Protein AF-A0A7Y2L0V6-F1 (afdb_monomer)

Structure (mmCIF, N/CA/C/O backbone):
data_AF-A0A7Y2L0V6-F1
#
_entry.id   AF-A0A7Y2L0V6-F1
#
loop_
_atom_site.group_PDB
_atom_site.id
_atom_site.type_symbol
_atom_site.label_atom_id
_atom_site.label_alt_id
_atom_site.label_comp_id
_atom_site.label_asym_id
_atom_site.label_entity_id
_atom_site.label_seq_id
_atom_site.pdbx_PDB_ins_code
_atom_site.Cartn_x
_atom_site.Cartn_y
_atom_site.Cartn_z
_atom_site.occupancy
_atom_site.B_iso_or_equiv
_atom_site.auth_seq_id
_atom_site.auth_comp_id
_atom_site.auth_asym_id
_atom_site.auth_atom_id
_atom_site.pdbx_PDB_model_num
ATOM 1 N N . MET A 1 1 ? -21.771 27.783 -4.138 1.00 40.66 1 MET A N 1
ATOM 2 C CA . MET A 1 1 ? -20.934 27.076 -3.149 1.00 40.66 1 MET A CA 1
ATOM 3 C C . MET A 1 1 ? -19.982 26.181 -3.931 1.00 40.66 1 MET A C 1
ATOM 5 O O . MET A 1 1 ? -20.411 25.153 -4.430 1.00 40.66 1 MET A O 1
ATOM 9 N N . GLN A 1 2 ? -18.757 26.647 -4.192 1.00 41.00 2 GLN A N 1
ATOM 10 C CA . GLN A 1 2 ? -17.744 25.855 -4.896 1.00 41.00 2 GLN A CA 1
ATOM 11 C C . GLN A 1 2 ? -17.009 25.002 -3.864 1.00 41.00 2 GLN A C 1
ATOM 13 O O . GLN A 1 2 ? -16.430 25.534 -2.921 1.00 41.0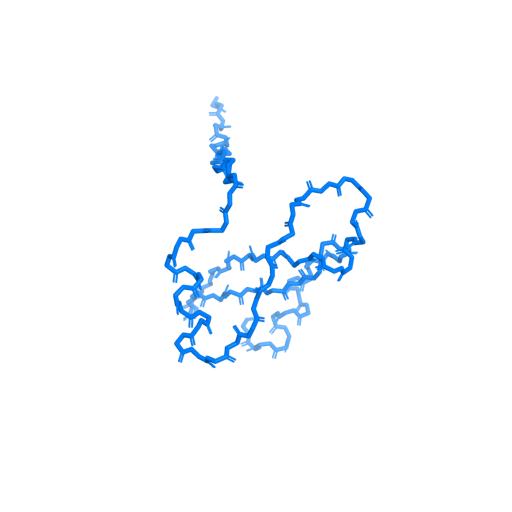0 2 GLN A O 1
ATOM 18 N N . ILE A 1 3 ? -17.090 23.686 -4.021 1.00 41.31 3 ILE A N 1
ATOM 19 C CA . ILE A 1 3 ? -16.347 22.720 -3.217 1.00 41.31 3 ILE A CA 1
ATOM 20 C C . ILE A 1 3 ? -14.940 22.686 -3.818 1.00 41.31 3 ILE A C 1
ATOM 22 O O . ILE A 1 3 ? -14.747 22.144 -4.903 1.00 41.31 3 ILE A O 1
ATOM 26 N N . PHE A 1 4 ? -13.976 23.342 -3.174 1.00 41.84 4 PHE A N 1
ATOM 27 C CA . PHE A 1 4 ? -12.569 23.166 -3.518 1.00 41.84 4 PHE A CA 1
ATOM 28 C C . PHE A 1 4 ? -12.170 21.772 -3.044 1.00 41.84 4 PHE A C 1
ATOM 30 O O . PHE A 1 4 ? -11.946 21.550 -1.857 1.00 41.84 4 PHE A O 1
ATOM 37 N N . THR A 1 5 ? -12.122 20.809 -3.960 1.00 56.88 5 THR A N 1
ATOM 38 C CA . THR A 1 5 ? -11.371 19.582 -3.716 1.00 56.88 5 THR A CA 1
ATOM 39 C C . THR A 1 5 ? -9.902 19.987 -3.713 1.00 56.88 5 THR 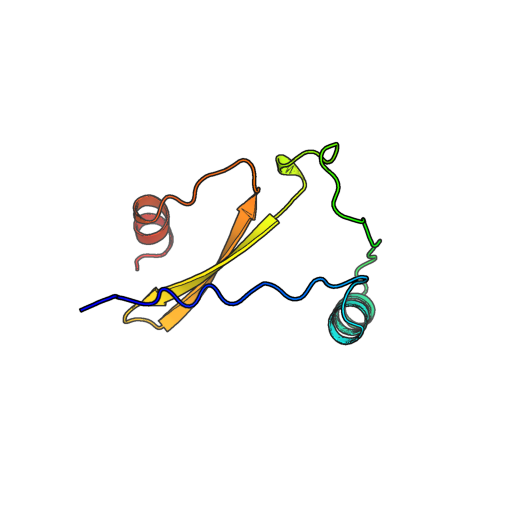A C 1
ATOM 41 O O . THR A 1 5 ? -9.299 20.175 -4.768 1.00 56.88 5 THR A O 1
ATOM 44 N N . GLU A 1 6 ? -9.348 20.215 -2.525 1.00 47.38 6 GLU A N 1
ATOM 45 C CA . GLU A 1 6 ? -7.910 20.349 -2.336 1.00 47.38 6 GLU A CA 1
ATOM 46 C C . GLU A 1 6 ? -7.282 19.002 -2.695 1.00 47.38 6 GLU A C 1
ATOM 48 O O . GLU A 1 6 ? -7.217 18.070 -1.896 1.00 47.38 6 GLU A O 1
ATOM 53 N N . VAL A 1 7 ? -6.880 18.863 -3.955 1.00 53.47 7 VAL A N 1
ATOM 54 C CA . VAL A 1 7 ? -5.987 17.787 -4.360 1.00 53.47 7 VAL A CA 1
ATOM 55 C C . VAL A 1 7 ? -4.632 18.165 -3.786 1.00 53.47 7 VAL A C 1
ATOM 57 O O . VAL A 1 7 ? -3.943 19.020 -4.342 1.00 53.47 7 VAL A O 1
ATOM 60 N N . ALA A 1 8 ? -4.267 17.569 -2.650 1.00 51.84 8 ALA A N 1
ATOM 61 C CA . ALA A 1 8 ? -2.911 17.647 -2.133 1.00 51.84 8 ALA A CA 1
ATOM 62 C C . ALA A 1 8 ? -1.966 17.168 -3.244 1.00 51.84 8 ALA A C 1
ATOM 64 O O . ALA A 1 8 ? -1.916 15.981 -3.572 1.00 51.84 8 ALA A O 1
ATOM 65 N N . GLY A 1 9 ? -1.277 18.110 -3.891 1.00 48.62 9 GLY A N 1
ATOM 66 C CA . GLY A 1 9 ? -0.309 17.800 -4.929 1.00 48.62 9 GLY A CA 1
ATOM 67 C C . GLY A 1 9 ? 0.764 16.910 -4.321 1.00 48.62 9 GLY A C 1
ATOM 68 O O . GLY A 1 9 ? 1.474 17.338 -3.412 1.00 48.62 9 GLY A O 1
ATOM 69 N N . ALA A 1 10 ? 0.854 15.662 -4.787 1.00 56.75 10 ALA A N 1
ATOM 70 C CA . ALA A 1 10 ? 1.888 14.749 -4.329 1.00 56.75 10 ALA A CA 1
ATOM 71 C C . ALA A 1 10 ? 3.252 15.423 -4.555 1.00 56.75 10 ALA A C 1
ATOM 73 O O . ALA A 1 10 ? 3.522 15.867 -5.678 1.00 56.75 10 ALA A O 1
ATOM 74 N N . PRO A 1 11 ? 4.110 15.537 -3.526 1.00 55.66 11 PRO A N 1
ATOM 75 C CA . PRO A 1 11 ? 5.433 16.098 -3.717 1.00 55.66 11 PRO A CA 1
ATOM 76 C C . PRO A 1 11 ? 6.152 15.292 -4.798 1.00 55.66 11 PRO A C 1
ATOM 78 O O . PRO A 1 11 ? 6.176 14.060 -4.755 1.00 55.66 11 PRO A O 1
ATOM 81 N N . ALA A 1 12 ? 6.731 15.978 -5.782 1.00 59.25 12 ALA A N 1
ATOM 82 C CA . ALA A 1 12 ? 7.585 15.338 -6.771 1.00 59.25 12 ALA A CA 1
ATOM 83 C C . ALA A 1 12 ? 8.893 14.924 -6.081 1.00 59.25 12 ALA A C 1
ATOM 85 O O . ALA A 1 12 ? 9.869 15.673 -6.048 1.00 59.25 12 ALA A O 1
ATOM 86 N N . PHE A 1 13 ? 8.898 13.743 -5.468 1.00 63.50 13 PHE A N 1
ATOM 87 C CA . PHE A 1 13 ? 10.090 13.182 -4.850 1.00 63.50 13 PHE A CA 1
ATOM 88 C C . PHE A 1 13 ? 11.061 12.738 -5.948 1.00 63.50 13 PHE A C 1
ATOM 90 O O . PHE A 1 13 ? 10.770 11.840 -6.736 1.00 63.50 13 PHE A O 1
ATOM 97 N N . SER A 1 14 ? 12.231 13.374 -6.013 1.00 71.81 14 SER A N 1
ATOM 98 C CA . SER A 1 14 ? 13.292 13.016 -6.963 1.00 71.81 14 SER A CA 1
ATOM 99 C C . SER A 1 14 ? 14.046 11.733 -6.573 1.00 71.81 14 SER A C 1
ATOM 101 O O . SER A 1 14 ? 14.750 11.155 -7.407 1.00 71.81 14 SER A O 1
ATOM 103 N N . SER A 1 15 ? 13.881 11.278 -5.326 1.00 83.31 15 SER A N 1
ATOM 104 C CA . SER A 1 15 ? 14.426 10.041 -4.756 1.00 83.31 15 SER A CA 1
ATOM 105 C C . SER A 1 15 ? 13.592 9.567 -3.554 1.00 83.31 15 SER A C 1
ATOM 107 O O . SER A 1 15 ? 12.731 10.291 -3.052 1.00 83.31 15 SER A O 1
ATOM 109 N N . THR A 1 16 ? 13.837 8.342 -3.082 1.00 86.50 16 THR A N 1
ATOM 110 C CA . THR A 1 16 ? 13.166 7.791 -1.895 1.00 86.50 16 THR A CA 1
ATOM 111 C C . THR A 1 16 ? 13.611 8.555 -0.649 1.00 86.50 16 THR A C 1
ATOM 113 O O . THR A 1 16 ? 14.819 8.708 -0.434 1.00 86.50 16 THR A O 1
ATOM 116 N N . PRO A 1 17 ? 12.674 8.977 0.221 1.00 89.75 17 PRO A N 1
ATOM 117 C CA . PRO A 1 17 ? 13.010 9.640 1.472 1.00 89.75 17 PRO A CA 1
ATOM 118 C C . PRO A 1 17 ? 14.018 8.827 2.309 1.00 89.75 17 PRO A C 1
ATOM 120 O O . PRO A 1 17 ? 13.824 7.617 2.487 1.00 89.75 17 PRO A O 1
ATOM 123 N N . PRO A 1 18 ? 15.066 9.457 2.879 1.00 90.69 18 PRO A N 1
ATOM 124 C CA . PRO A 1 18 ? 16.108 8.754 3.632 1.00 90.69 18 PRO A CA 1
ATOM 125 C C . PRO A 1 18 ? 15.575 7.890 4.779 1.00 90.69 18 PRO A C 1
ATOM 127 O O . PRO A 1 18 ? 16.107 6.811 5.029 1.00 90.69 18 PRO A O 1
ATOM 130 N N . VAL A 1 19 ? 14.495 8.328 5.436 1.00 93.25 19 VAL A N 1
ATOM 131 C CA . VAL A 1 19 ? 13.843 7.583 6.524 1.00 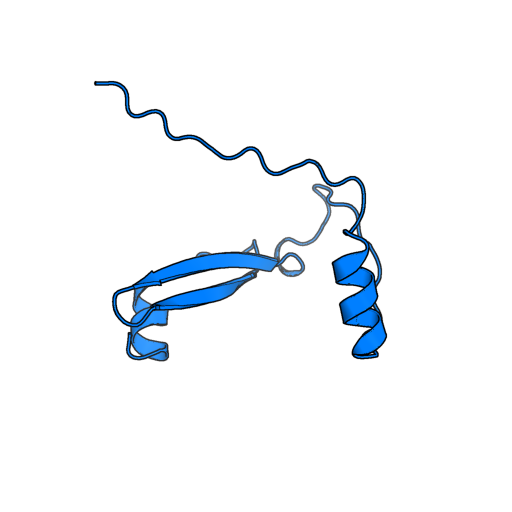93.25 19 VAL A CA 1
ATOM 132 C C . VAL A 1 19 ? 13.336 6.211 6.071 1.00 93.25 19 VAL A C 1
ATOM 134 O O . VAL A 1 19 ? 13.530 5.227 6.777 1.00 93.25 19 VAL A O 1
ATOM 137 N N . ILE A 1 20 ? 12.775 6.111 4.861 1.00 92.69 20 ILE A N 1
ATOM 138 C CA . ILE A 1 20 ? 12.281 4.845 4.307 1.00 92.69 20 ILE A CA 1
ATOM 139 C C . ILE A 1 20 ? 13.452 3.923 3.970 1.00 92.69 20 ILE A C 1
ATOM 141 O O . ILE A 1 20 ? 13.437 2.750 4.336 1.00 92.69 20 ILE A O 1
ATOM 145 N N . ARG A 1 21 ? 14.505 4.450 3.330 1.00 92.25 21 ARG A N 1
ATOM 146 C CA . ARG A 1 21 ? 15.726 3.671 3.058 1.00 92.25 21 ARG A CA 1
ATOM 147 C C . ARG A 1 21 ? 16.352 3.140 4.348 1.00 92.25 21 ARG A C 1
ATOM 149 O O . ARG A 1 21 ? 16.793 1.995 4.372 1.00 92.25 21 ARG A O 1
ATOM 156 N N . ARG A 1 22 ? 16.382 3.957 5.407 1.00 94.44 22 ARG A N 1
ATOM 157 C CA . ARG A 1 22 ? 16.922 3.558 6.709 1.00 94.44 22 ARG A CA 1
ATOM 158 C C . ARG A 1 22 ? 16.095 2.444 7.346 1.00 94.44 22 ARG A C 1
ATOM 160 O O . ARG A 1 22 ? 16.675 1.436 7.723 1.00 94.44 22 ARG A O 1
ATOM 167 N N . LEU A 1 23 ? 14.771 2.594 7.383 1.00 96.81 23 LEU A N 1
ATOM 168 C CA . LEU A 1 23 ? 13.855 1.565 7.888 1.00 96.81 23 LEU A CA 1
ATOM 169 C C . LEU A 1 23 ? 14.035 0.228 7.159 1.00 96.81 23 LEU A C 1
ATOM 171 O O . LEU A 1 23 ? 14.146 -0.811 7.801 1.00 96.81 23 LEU A O 1
ATOM 175 N N . LEU A 1 24 ? 14.112 0.247 5.824 1.00 96.12 24 LEU A N 1
ATOM 176 C CA . LEU A 1 24 ? 14.327 -0.969 5.033 1.00 96.12 24 LEU A CA 1
ATOM 177 C C . LEU A 1 24 ? 15.678 -1.623 5.349 1.00 96.12 24 LEU A C 1
ATOM 179 O O . LEU A 1 24 ? 15.738 -2.838 5.514 1.00 96.12 24 LEU A O 1
ATOM 183 N N . ALA A 1 25 ? 16.741 -0.827 5.485 1.00 95.38 25 ALA A N 1
ATOM 184 C CA . ALA A 1 25 ? 18.062 -1.326 5.858 1.00 95.38 25 ALA A CA 1
ATOM 185 C C . ALA A 1 25 ? 18.090 -1.925 7.275 1.00 95.38 25 ALA A C 1
ATOM 187 O O . ALA A 1 25 ? 18.662 -2.997 7.457 1.00 95.38 25 ALA A O 1
ATOM 188 N N . ASP A 1 26 ? 17.447 -1.279 8.252 1.00 97.62 26 ASP A N 1
ATOM 189 C CA . ASP A 1 26 ? 17.355 -1.775 9.634 1.00 97.62 26 ASP A CA 1
ATOM 190 C C . ASP A 1 26 ? 16.584 -3.109 9.711 1.00 97.62 26 ASP A C 1
ATOM 192 O O . ASP A 1 26 ? 16.886 -3.953 10.551 1.00 97.62 26 ASP A O 1
ATOM 196 N N . LEU A 1 27 ? 15.642 -3.339 8.789 1.00 97.69 27 LEU A N 1
ATOM 197 C CA . LEU A 1 27 ? 14.927 -4.610 8.622 1.00 97.69 27 LEU A CA 1
ATOM 198 C C . LEU A 1 27 ? 15.678 -5.638 7.751 1.00 97.69 27 LEU A C 1
ATOM 200 O O . LEU A 1 27 ? 15.162 -6.730 7.515 1.00 97.69 27 LEU A O 1
ATOM 204 N N . GLY A 1 28 ? 16.870 -5.311 7.239 1.00 96.94 28 GLY A N 1
ATOM 205 C CA . GLY A 1 28 ? 17.647 -6.184 6.351 1.00 96.94 28 GLY A CA 1
ATOM 206 C C . GLY A 1 28 ? 17.046 -6.362 4.949 1.00 96.94 28 GLY A C 1
ATOM 207 O O . GLY A 1 28 ? 17.410 -7.292 4.229 1.00 96.94 28 GLY A O 1
ATOM 208 N N . ILE A 1 29 ? 16.127 -5.486 4.539 1.00 96.75 29 ILE A N 1
ATOM 209 C CA . ILE A 1 29 ? 15.439 -5.558 3.249 1.00 96.75 29 ILE A CA 1
ATOM 210 C C . ILE A 1 29 ? 16.260 -4.808 2.200 1.00 96.75 29 ILE A C 1
ATOM 212 O O . ILE A 1 29 ? 16.415 -3.586 2.245 1.00 96.75 29 ILE A O 1
ATOM 216 N N . THR A 1 30 ? 16.758 -5.543 1.205 1.00 94.12 30 THR A N 1
ATOM 217 C CA . THR A 1 30 ? 17.449 -4.931 0.064 1.00 94.12 30 THR A CA 1
ATOM 218 C C . THR A 1 30 ? 16.447 -4.171 -0.798 1.00 94.12 30 THR A C 1
ATOM 220 O O . THR A 1 30 ? 15.443 -4.727 -1.238 1.00 94.12 30 THR A O 1
ATOM 223 N N . CYS A 1 31 ? 16.736 -2.900 -1.071 1.00 91.06 31 CYS A N 1
ATOM 224 C CA . CYS A 1 31 ? 15.884 -2.036 -1.877 1.00 91.06 31 CYS A CA 1
ATOM 225 C C . CYS A 1 31 ? 16.695 -1.359 -2.983 1.00 91.06 31 CYS A C 1
ATOM 227 O O . CYS A 1 31 ? 17.826 -0.918 -2.770 1.00 91.06 31 CYS A O 1
ATOM 229 N N . ARG A 1 32 ? 16.094 -1.256 -4.170 1.00 91.38 32 ARG A N 1
ATOM 230 C CA . ARG A 1 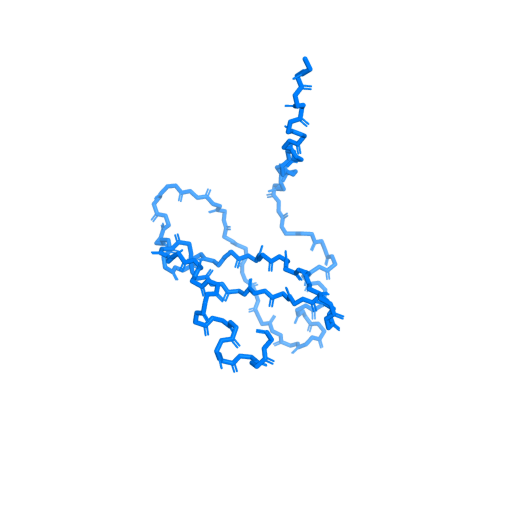32 ? 16.620 -0.506 -5.309 1.00 91.38 32 ARG A CA 1
ATOM 231 C C . ARG A 1 32 ? 15.615 0.569 -5.688 1.00 91.38 32 ARG A C 1
ATOM 233 O O . ARG A 1 32 ? 14.452 0.267 -5.933 1.00 91.38 32 ARG A O 1
ATOM 240 N N . GLU A 1 33 ? 16.084 1.804 -5.812 1.00 90.38 33 GLU A N 1
ATOM 241 C CA . GLU A 1 33 ? 15.254 2.868 -6.363 1.00 90.38 33 GLU A CA 1
ATOM 242 C C . GLU A 1 33 ? 15.006 2.673 -7.854 1.00 90.38 33 GLU A C 1
ATOM 244 O O . GLU A 1 33 ? 15.929 2.432 -8.638 1.00 90.38 33 GLU A O 1
ATOM 249 N N . VAL A 1 34 ? 13.745 2.833 -8.237 1.00 89.94 34 VAL A N 1
ATOM 250 C CA . VAL A 1 34 ? 13.283 2.806 -9.620 1.00 89.94 34 VAL A CA 1
ATOM 251 C C . VAL A 1 34 ? 12.511 4.097 -9.856 1.00 89.94 34 VAL A C 1
ATOM 253 O O . VAL A 1 34 ? 11.573 4.401 -9.124 1.00 89.94 34 VAL A O 1
ATOM 256 N N . ARG A 1 35 ? 12.936 4.885 -10.849 1.00 88.12 35 ARG A N 1
ATOM 257 C CA . ARG A 1 35 ? 12.228 6.112 -11.236 1.00 88.12 35 ARG A CA 1
ATOM 258 C C . ARG A 1 35 ? 10.960 5.748 -11.987 1.00 88.12 35 ARG A C 1
ATOM 260 O O . ARG A 1 35 ? 11.007 4.879 -12.854 1.00 88.12 35 ARG A O 1
ATOM 267 N N . ASP A 1 36 ? 9.868 6.439 -11.679 1.00 86.19 36 ASP A N 1
ATOM 268 C CA . ASP A 1 36 ? 8.618 6.229 -12.396 1.00 86.19 36 ASP A CA 1
ATOM 269 C C . ASP A 1 36 ? 8.748 6.672 -13.859 1.00 86.19 36 ASP A C 1
ATOM 271 O O . ASP A 1 36 ? 9.346 7.709 -14.160 1.00 86.19 36 ASP A O 1
ATOM 275 N N . HIS A 1 37 ? 8.208 5.869 -14.770 1.00 88.00 37 HIS A N 1
ATOM 276 C CA . HIS A 1 37 ? 8.153 6.166 -16.193 1.00 88.00 37 HIS A CA 1
ATOM 277 C C . HIS A 1 37 ? 7.036 5.355 -16.873 1.00 88.00 37 HIS A C 1
ATOM 279 O O . HIS A 1 37 ? 6.722 4.252 -16.419 1.00 88.00 37 HIS A O 1
ATOM 285 N N . PRO A 1 38 ? 6.481 5.823 -18.010 1.00 86.62 38 PRO A N 1
ATOM 286 C CA . PRO A 1 38 ? 5.348 5.164 -18.675 1.00 86.62 38 PRO A CA 1
ATOM 287 C C . PRO A 1 38 ? 5.588 3.700 -19.078 1.00 86.62 38 PRO A C 1
ATOM 289 O O . PRO A 1 38 ? 4.645 2.927 -19.172 1.00 86.62 38 PRO A O 1
ATOM 292 N N . GLY A 1 39 ? 6.845 3.307 -19.310 1.00 90.69 39 GLY A N 1
ATOM 293 C CA . GLY A 1 39 ? 7.209 1.923 -19.646 1.00 90.69 39 GLY A CA 1
ATOM 294 C C . GLY A 1 39 ? 7.265 0.932 -18.471 1.00 90.69 39 GLY A C 1
ATOM 295 O O . GLY A 1 39 ? 7.582 -0.232 -18.699 1.00 90.69 39 GLY A O 1
ATOM 296 N N . LEU A 1 40 ? 7.033 1.358 -17.223 1.00 91.50 40 LEU A N 1
ATOM 297 C CA . LEU A 1 40 ? 6.978 0.429 -16.090 1.00 91.50 40 LEU A CA 1
ATOM 298 C C . LEU A 1 40 ? 5.685 -0.383 -16.129 1.00 91.50 40 LEU A C 1
ATOM 300 O O . LEU A 1 40 ? 4.605 0.166 -16.333 1.00 91.50 40 LEU A O 1
ATOM 304 N N . ASN A 1 41 ? 5.785 -1.684 -15.854 1.00 92.69 41 ASN A N 1
ATOM 305 C CA . ASN A 1 41 ? 4.607 -2.531 -15.698 1.00 92.69 41 ASN A CA 1
ATOM 306 C C . ASN A 1 41 ? 3.757 -2.023 -14.512 1.00 92.69 41 ASN A C 1
ATOM 308 O O . ASN A 1 41 ? 4.244 -2.058 -13.377 1.00 92.69 41 ASN A O 1
ATOM 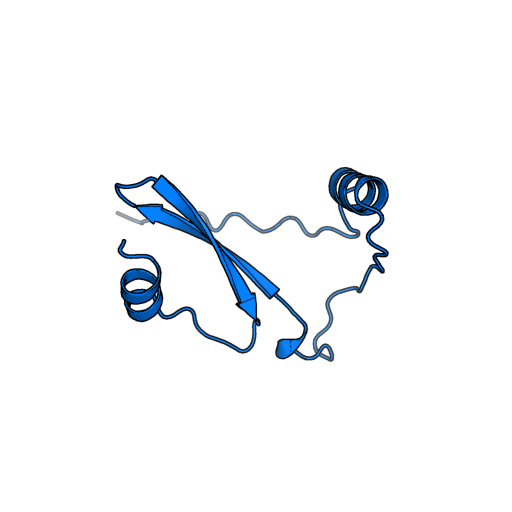312 N N . PRO A 1 42 ? 2.494 -1.601 -14.722 1.00 89.94 42 PRO A N 1
ATOM 313 C CA . PRO A 1 42 ? 1.635 -1.121 -13.640 1.00 89.94 42 PRO A CA 1
ATOM 314 C C . PRO A 1 42 ? 1.341 -2.200 -12.589 1.00 89.94 42 PRO A C 1
ATOM 316 O O . PRO A 1 42 ? 1.103 -1.870 -11.433 1.00 89.94 42 PRO A O 1
ATOM 319 N N . GLY A 1 43 ? 1.431 -3.486 -12.943 1.00 92.44 43 GLY A N 1
ATOM 320 C CA . GLY A 1 43 ? 1.339 -4.594 -11.987 1.00 92.44 43 GLY A CA 1
ATOM 321 C C . GLY A 1 43 ? 2.518 -4.676 -11.007 1.00 92.44 43 GLY A C 1
ATOM 322 O O . GLY A 1 43 ? 2.386 -5.277 -9.947 1.00 92.44 43 GLY A O 1
ATOM 323 N N . CYS A 1 44 ? 3.655 -4.050 -11.327 1.00 91.06 44 CYS A N 1
ATOM 324 C CA . CYS A 1 44 ? 4.813 -3.926 -10.434 1.00 91.06 44 CYS A CA 1
ATOM 325 C C . CYS A 1 44 ? 4.779 -2.641 -9.591 1.00 91.06 44 CYS A C 1
ATOM 327 O O . CYS A 1 44 ? 5.684 -2.414 -8.789 1.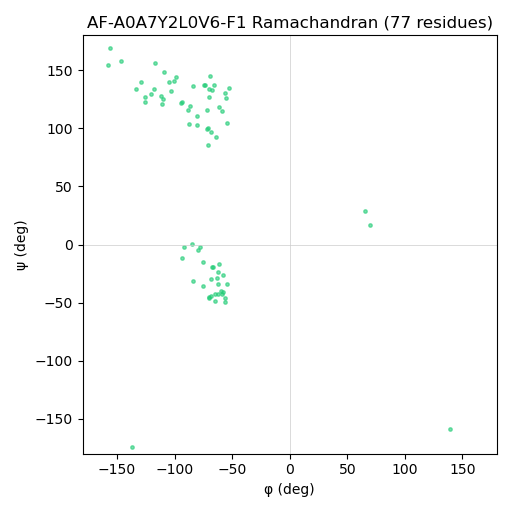00 91.06 44 CYS A O 1
ATOM 329 N N . LYS A 1 45 ? 3.768 -1.786 -9.782 1.00 93.00 45 LYS A N 1
ATOM 330 C CA . LYS A 1 45 ? 3.570 -0.560 -9.009 1.00 93.00 45 LYS A CA 1
ATOM 331 C C . LYS A 1 45 ? 2.464 -0.799 -7.995 1.00 93.00 45 LYS A C 1
ATOM 333 O O . LYS A 1 45 ? 1.396 -1.283 -8.351 1.00 93.00 45 LYS A O 1
ATOM 338 N N . VAL A 1 46 ? 2.701 -0.425 -6.746 1.00 92.81 46 VAL A N 1
ATOM 339 C CA . VAL A 1 46 ? 1.715 -0.535 -5.665 1.00 92.81 46 VAL A CA 1
ATOM 340 C C . VAL A 1 46 ? 1.151 0.853 -5.359 1.00 92.81 46 VAL A C 1
ATOM 342 O O . VAL A 1 46 ? 1.881 1.844 -5.381 1.00 92.81 46 VAL A O 1
ATOM 345 N N . GLN A 1 47 ? -0.150 0.932 -5.104 1.00 92.69 47 GLN A N 1
ATOM 346 C CA . GLN A 1 47 ? -0.825 2.080 -4.505 1.00 92.69 47 GLN A CA 1
ATOM 347 C C . GLN A 1 47 ? -1.060 1.793 -3.032 1.00 92.69 47 GLN A C 1
ATOM 349 O O . GLN A 1 47 ? -1.414 0.673 -2.673 1.00 92.69 47 GLN A O 1
ATOM 354 N N . ALA A 1 48 ? -0.878 2.819 -2.207 1.00 93.81 48 ALA A N 1
ATOM 355 C CA . ALA A 1 48 ? -1.250 2.801 -0.806 1.00 93.81 48 ALA A CA 1
ATOM 356 C C . ALA A 1 48 ? -2.419 3.763 -0.608 1.00 93.81 48 ALA A C 1
ATOM 358 O O . ALA A 1 48 ? -2.297 4.948 -0.917 1.00 93.81 48 ALA A O 1
ATOM 359 N N . VAL A 1 49 ? -3.543 3.249 -0.117 1.00 93.94 49 VAL A N 1
ATOM 360 C CA . VAL A 1 49 ? -4.719 4.050 0.234 1.00 93.94 49 VAL A CA 1
ATOM 361 C C . VAL A 1 49 ? -4.982 3.888 1.720 1.00 93.94 49 VAL A C 1
ATOM 363 O O . VAL A 1 49 ? -4.957 2.776 2.245 1.00 93.94 49 VAL A O 1
ATOM 366 N N . LEU A 1 50 ? -5.220 5.011 2.389 1.00 94.88 50 LEU A N 1
ATOM 367 C CA . LEU A 1 50 ? -5.653 5.038 3.773 1.00 94.88 50 LEU A CA 1
ATOM 368 C C . LEU A 1 50 ? -7.179 5.134 3.798 1.00 94.88 50 LEU A C 1
ATOM 370 O O . LEU A 1 50 ? -7.747 6.060 3.222 1.00 94.88 50 LEU A O 1
ATOM 374 N N . LEU A 1 51 ? -7.822 4.158 4.427 1.00 94.00 51 LEU A N 1
ATOM 375 C CA . LEU A 1 51 ? -9.259 4.120 4.660 1.00 94.00 51 LEU A CA 1
ATOM 376 C C . LEU A 1 51 ? -9.525 4.346 6.143 1.00 94.00 51 LEU A C 1
ATOM 378 O O . LEU A 1 51 ? -8.726 3.943 6.987 1.00 94.00 51 LEU A O 1
ATOM 382 N N . GLU A 1 52 ? -10.653 4.964 6.454 1.00 93.62 52 GLU A N 1
ATOM 383 C CA . GLU A 1 52 ? -11.092 5.201 7.823 1.00 93.62 52 GLU A CA 1
ATOM 384 C C . GLU A 1 52 ? -12.566 4.823 7.953 1.00 93.62 52 GLU A C 1
ATOM 386 O O . GLU A 1 52 ? -13.386 5.166 7.100 1.00 93.62 52 GLU A O 1
ATOM 391 N N . ASP A 1 53 ? -12.879 4.093 9.017 1.00 90.94 53 ASP A N 1
ATOM 392 C CA . ASP A 1 53 ? -14.225 3.691 9.405 1.00 90.94 53 ASP A CA 1
ATOM 393 C C . ASP A 1 53 ? -14.405 3.860 10.929 1.00 90.94 53 ASP A C 1
ATOM 395 O O . ASP A 1 53 ? -13.526 4.366 11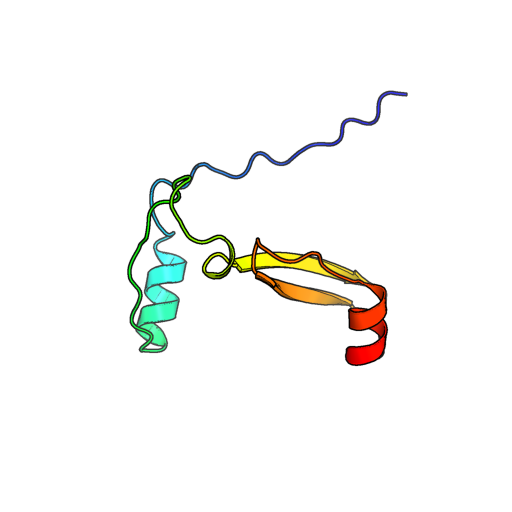.630 1.00 90.94 53 ASP A O 1
ATOM 399 N N . SER A 1 54 ? -15.547 3.425 11.468 1.00 91.62 54 SER A N 1
ATOM 400 C CA . SER A 1 54 ? -15.827 3.496 12.910 1.00 91.62 54 SER A CA 1
ATOM 401 C C . SER A 1 54 ? -14.933 2.605 13.783 1.00 91.62 54 SER A C 1
ATOM 403 O O . SER A 1 54 ? -14.867 2.813 14.992 1.00 91.62 54 SER A O 1
ATOM 405 N N . VAL A 1 55 ? -14.285 1.593 13.206 1.00 90.81 55 VAL A N 1
ATOM 406 C CA . VAL A 1 55 ? -13.332 0.701 13.884 1.00 90.81 55 VAL A CA 1
ATOM 407 C C . VAL A 1 55 ? -11.937 1.335 13.908 1.00 90.81 55 VAL A C 1
ATOM 409 O O . VAL A 1 55 ? -11.175 1.129 14.852 1.00 90.81 55 VAL A O 1
ATOM 412 N N . GLY A 1 56 ? -11.599 2.121 12.887 1.00 91.81 56 GLY A N 1
ATOM 413 C CA . GLY A 1 56 ? -10.404 2.952 12.818 1.00 91.81 56 GLY A CA 1
ATOM 414 C C . GLY A 1 56 ? -9.759 2.932 11.437 1.00 91.81 56 GLY A C 1
ATOM 415 O O . GLY A 1 56 ? -10.373 2.579 10.434 1.00 91.81 56 GLY A O 1
ATOM 416 N N . VAL A 1 57 ? -8.478 3.285 11.389 1.00 94.25 57 VAL A N 1
ATOM 417 C CA . VAL A 1 57 ? -7.740 3.440 10.133 1.00 94.25 57 VAL A CA 1
ATOM 418 C C . VAL A 1 57 ? -7.200 2.104 9.611 1.00 94.25 57 VAL A C 1
ATOM 420 O O . VAL A 1 57 ? -6.612 1.320 10.360 1.00 94.25 57 VAL A O 1
ATOM 423 N N . LEU A 1 58 ? -7.340 1.872 8.306 1.00 93.06 58 LEU A N 1
ATOM 424 C CA . LEU A 1 58 ? -6.790 0.733 7.576 1.00 93.06 58 LEU A CA 1
ATOM 425 C C . LEU A 1 58 ? -5.957 1.219 6.382 1.00 93.06 58 LEU A C 1
ATOM 427 O O . LEU A 1 58 ? -6.443 1.959 5.531 1.00 93.06 58 LEU A O 1
ATOM 431 N N . MET A 1 59 ? -4.705 0.766 6.281 1.00 94.69 59 MET A N 1
ATOM 432 C CA . MET A 1 59 ? -3.874 0.989 5.094 1.00 94.69 59 MET A CA 1
ATOM 433 C C . MET A 1 59 ? -4.006 -0.195 4.136 1.00 94.69 59 MET A C 1
ATOM 435 O O . MET A 1 59 ? -3.703 -1.330 4.503 1.00 94.69 59 MET A O 1
ATOM 439 N N . VAL A 1 60 ? -4.412 0.076 2.898 1.00 94.62 60 VAL A N 1
ATOM 440 C CA . VAL A 1 60 ? -4.591 -0.932 1.851 1.00 94.62 60 VAL A CA 1
ATOM 441 C C . VAL A 1 60 ? -3.542 -0.744 0.766 1.00 94.62 60 VAL A C 1
ATOM 443 O O . VAL A 1 60 ? -3.389 0.350 0.221 1.00 94.62 60 VAL A O 1
ATOM 446 N N . LEU A 1 61 ? -2.835 -1.829 0.445 1.00 94.56 61 LEU A N 1
ATOM 447 C CA . LEU A 1 61 ? -1.852 -1.888 -0.632 1.00 94.56 61 LEU A CA 1
ATOM 448 C C . LEU A 1 61 ? -2.391 -2.753 -1.775 1.00 94.56 61 LEU A C 1
ATOM 450 O O . LEU A 1 61 ? -2.736 -3.911 -1.556 1.00 94.56 61 LEU A O 1
ATOM 454 N N . PHE A 1 62 ? -2.439 -2.218 -2.992 1.00 94.12 62 PHE A N 1
ATOM 455 C CA . PHE A 1 62 ? -2.871 -2.965 -4.180 1.00 94.12 62 PHE A CA 1
ATOM 456 C C . PHE A 1 62 ? -2.117 -2.502 -5.429 1.00 94.12 62 PHE A C 1
ATOM 458 O O . PHE A 1 62 ? -1.554 -1.411 -5.455 1.00 94.12 62 PHE A O 1
ATOM 465 N N . ALA A 1 63 ? -2.045 -3.340 -6.464 1.00 95.00 63 ALA A N 1
ATOM 466 C CA . ALA A 1 63 ? -1.328 -2.980 -7.686 1.00 95.00 63 ALA A CA 1
ATOM 467 C C . ALA A 1 63 ? -2.051 -1.858 -8.455 1.00 95.00 63 ALA A C 1
ATOM 469 O O . ALA A 1 63 ? -3.275 -1.865 -8.536 1.00 95.00 63 ALA A O 1
ATOM 470 N N . GLN A 1 64 ? -1.307 -0.955 -9.106 1.00 93.12 64 GLN A N 1
ATOM 471 C CA . GLN A 1 64 ? -1.870 0.133 -9.931 1.00 93.12 64 GLN A CA 1
ATOM 472 C C . GLN A 1 64 ? -2.690 -0.368 -11.125 1.00 93.12 64 GLN A C 1
ATOM 474 O O . GLN A 1 64 ? -3.445 0.392 -11.722 1.00 93.12 64 GLN A O 1
ATOM 479 N N . SER A 1 65 ? -2.537 -1.639 -11.494 1.00 94.38 65 SER A N 1
ATOM 480 C CA . SER A 1 65 ? -3.358 -2.294 -12.510 1.00 94.38 65 SER A CA 1
ATOM 481 C C . SER A 1 65 ? -4.735 -2.748 -12.008 1.00 94.38 65 SER A C 1
ATOM 483 O O . SER A 1 65 ? -5.513 -3.260 -12.809 1.00 94.38 65 SER A O 1
ATOM 485 N N . HIS A 1 66 ? -5.035 -2.608 -10.713 1.00 93.94 66 HIS A N 1
ATOM 486 C CA . HIS A 1 66 ? -6.276 -3.071 -10.093 1.00 93.94 66 HIS A CA 1
ATOM 487 C C . HIS A 1 66 ? -7.093 -1.910 -9.530 1.00 93.94 66 HIS A C 1
ATOM 489 O O . HIS A 1 66 ? -6.562 -0.860 -9.177 1.00 93.94 66 HIS A O 1
ATOM 495 N N . LEU A 1 67 ? -8.400 -2.137 -9.412 1.00 94.69 67 LEU A N 1
ATOM 496 C CA . LEU A 1 67 ? -9.306 -1.260 -8.681 1.00 94.69 67 LEU A CA 1
ATOM 497 C C . LEU A 1 67 ? -9.566 -1.833 -7.290 1.00 94.69 67 LEU A C 1
ATOM 499 O O . LEU A 1 67 ? -9.665 -3.050 -7.118 1.00 94.69 67 LEU A O 1
ATOM 503 N N . LEU A 1 68 ? -9.694 -0.943 -6.310 1.00 94.19 68 LEU A N 1
ATOM 504 C CA . LEU A 1 68 ? -10.032 -1.309 -4.944 1.00 94.19 68 LEU A CA 1
ATOM 505 C C . LEU A 1 68 ? -11.547 -1.522 -4.813 1.00 94.19 68 LEU A C 1
ATOM 507 O O . LEU A 1 68 ? -12.319 -0.568 -4.885 1.00 94.19 68 LEU A O 1
ATOM 511 N N . ASP A 1 69 ? -11.961 -2.773 -4.610 1.00 94.44 69 ASP A N 1
ATOM 512 C CA . ASP A 1 69 ? -13.345 -3.137 -4.291 1.00 94.44 69 ASP A CA 1
ATOM 513 C C . ASP A 1 69 ? -13.562 -3.063 -2.774 1.00 94.44 69 ASP A C 1
ATOM 515 O O . ASP A 1 69 ? -13.115 -3.930 -2.019 1.00 94.44 69 ASP A O 1
ATOM 519 N N . LEU A 1 70 ? -14.236 -2.001 -2.332 1.00 93.44 70 LEU A N 1
ATOM 520 C CA . LEU A 1 70 ? -14.491 -1.753 -0.914 1.00 93.44 70 LEU A CA 1
ATOM 521 C C . LEU A 1 70 ? -15.464 -2.765 -0.299 1.00 93.44 70 LEU A C 1
ATOM 523 O O . LEU A 1 70 ? -15.322 -3.074 0.878 1.00 93.44 70 LEU A O 1
ATOM 527 N N . ASN A 1 71 ? -16.397 -3.325 -1.076 1.00 93.56 71 ASN A N 1
ATOM 528 C CA . ASN A 1 71 ? -17.338 -4.319 -0.554 1.00 93.56 71 ASN A CA 1
ATOM 529 C C . ASN A 1 71 ? -16.605 -5.623 -0.244 1.00 93.56 71 ASN A C 1
ATOM 531 O O . ASN A 1 71 ? -16.729 -6.167 0.846 1.00 93.56 71 ASN A O 1
ATOM 535 N N . ARG A 1 72 ? -15.747 -6.078 -1.165 1.00 92.50 72 ARG A N 1
ATOM 536 C CA . ARG A 1 72 ? -14.906 -7.258 -0.911 1.00 92.50 72 ARG A CA 1
ATOM 537 C C . ARG A 1 72 ? -13.947 -7.054 0.256 1.00 92.50 72 ARG A C 1
ATOM 539 O O . ARG A 1 72 ? -13.627 -8.013 0.953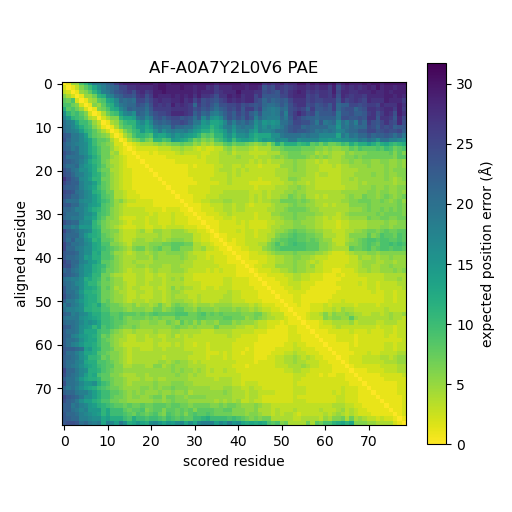 1.00 92.50 72 ARG A O 1
ATOM 546 N N . LEU A 1 73 ? -13.454 -5.832 0.447 1.00 92.69 73 LEU A N 1
ATOM 547 C CA . LEU A 1 73 ? -12.597 -5.510 1.581 1.00 92.69 73 LEU A CA 1
ATOM 548 C C . LEU A 1 73 ? -13.373 -5.565 2.904 1.00 92.69 73 LEU A C 1
ATOM 550 O O . LEU A 1 73 ? -12.867 -6.155 3.857 1.00 92.69 73 LEU A O 1
ATOM 554 N N . ALA A 1 74 ? -14.582 -5.004 2.947 1.00 92.00 74 ALA A N 1
ATOM 555 C CA . ALA A 1 74 ? -15.498 -5.099 4.084 1.00 92.00 74 ALA A CA 1
ATOM 556 C C . ALA A 1 74 ? -15.779 -6.569 4.442 1.00 92.00 74 ALA A C 1
ATOM 558 O O . ALA A 1 74 ? -15.527 -6.991 5.570 1.00 92.00 74 ALA A O 1
ATOM 559 N N . ASP A 1 75 ? -16.132 -7.388 3.444 1.00 93.00 75 ASP A N 1
ATOM 560 C CA . ASP A 1 75 ? -16.387 -8.824 3.616 1.00 93.00 75 ASP A CA 1
ATOM 561 C C . ASP A 1 75 ? -15.169 -9.579 4.178 1.00 93.00 75 ASP A C 1
ATOM 563 O O . ASP A 1 75 ? -15.303 -10.437 5.051 1.00 93.00 75 ASP A O 1
ATOM 567 N N . LEU A 1 76 ? -13.963 -9.273 3.681 1.00 91.31 76 LEU A N 1
ATOM 568 C CA . LEU A 1 76 ? -12.727 -9.951 4.089 1.00 91.31 76 LEU A CA 1
ATOM 569 C C . LEU A 1 76 ? -12.246 -9.516 5.478 1.00 91.31 76 LEU A C 1
ATOM 571 O O . LEU A 1 76 ? -11.661 -10.313 6.210 1.00 91.31 76 LEU A O 1
ATOM 575 N N . THR A 1 77 ? -12.434 -8.241 5.813 1.00 89.56 77 THR A N 1
ATOM 576 C CA . THR A 1 77 ? -11.939 -7.655 7.066 1.00 89.56 77 THR A CA 1
ATOM 577 C C . THR A 1 77 ? -12.971 -7.685 8.191 1.00 89.56 77 THR A C 1
ATOM 579 O O . THR A 1 77 ? -12.597 -7.471 9.344 1.00 89.56 77 THR A O 1
ATOM 582 N N . GLY A 1 78 ? -14.236 -7.989 7.880 1.00 86.56 78 GLY A N 1
ATOM 583 C CA . GLY A 1 78 ? -15.353 -7.949 8.823 1.00 86.56 78 GLY A CA 1
ATOM 584 C C . GLY A 1 78 ? -15.663 -6.533 9.313 1.00 86.56 78 GLY A C 1
ATOM 585 O O . GLY A 1 78 ? -16.085 -6.374 10.459 1.00 86.56 78 GLY A O 1
ATOM 586 N N . ARG A 1 79 ? -15.373 -5.530 8.479 1.00 82.50 79 ARG A N 1
ATOM 587 C CA . ARG A 1 79 ? -15.547 -4.100 8.760 1.00 82.50 79 ARG A CA 1
ATOM 588 C C . ARG A 1 79 ? -16.721 -3.532 7.984 1.00 82.50 79 ARG A C 1
ATOM 590 O O . ARG A 1 79 ? -16.921 -3.984 6.838 1.00 82.50 79 ARG A O 1
#

Foldseek 3Di:
DDDPPPPPPDPPDPWDDVVVVVVCVVVVHDDDDDDDDPPDDQQPAKDWDWDADPVGIDIDIHGSVDDDDVVVVCVVVVD

Solvent-accessible surface area (backbone atoms only — not comparable to full-atom values): 5466 Å² total; per-residue (Å²): 136,85,82,79,78,79,72,77,75,75,78,86,68,92,63,82,57,68,68,58,58,49,54,34,52,77,70,70,47,90,81,79,94,76,83,90,56,93,87,57,63,44,73,80,36,75,42,81,46,82,46,76,56,98,92,45,78,44,82,46,78,46,36,64,71,58,81,90,59,65,64,63,47,23,68,73,68,76,96

Secondary structure (DSSP, 8-state):
-------------SS--HHHHHHHHHTT---------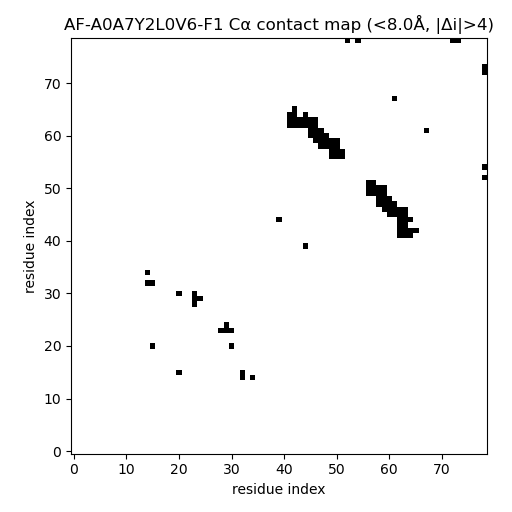TTS-GGG-EEEEEEE-SS-EEEEEEETTS---HHHHHHHHT-

Sequence (79 aa):
MQIFTEVAGAPAFSSTPPVIRRLLADLGITCREVRDHPGLNPGCKVQAVLLEDSVGVLMVLFAQSHLLDLNRLADLTGR

pLDDT: mean 85.19, std 16.05, range [40.66, 97.69]

Mean predicted aligned error: 8.11 Å

Nearest PDB structures (foldseek):
  8pkp-assembly1_N  TM=3.038E-01  e=4.811E-01  Homo sapiens
  7nsh-assembly1_BS  TM=3.217E-01  e=1.889E+00  Sus scrofa
  8rdj-assembly1_H  TM=3.288E-01  e=2.297E+00  Sinapis alba

Radius of gyration: 16.43 Å; Cα contacts (8 Å, |Δi|>4): 53; chains: 1; bounding box: 39×37×34 Å